Protein AF-A0A932E7Q9-F1 (afdb_monomer_lite)

Foldseek 3Di:
DDDDPPPPVVPPDPPPCPVLVVLLVVVPVVLVVQLVVVLVVQVVVDDDDDDDPPDADFDGSVPSSLVSLLVLCQVQCPDPCSLVVLCVQLVHDSVVSCCRNPVRPDDDDPSSVSSSSSVSSVVVVVVVVVVD

Sequence (132 aa):
MPTQPFMAYYAIMQYHVPAQLKSIDMLIEPLAEAAVLLAQEMRKKERLTRRRRGSTLRPGLETPLWNALRAATIPLLKKRGAKALLARELALDPSRMTDFFVEKRAMPDAERTLELLCWLGSQRQATKGAAK

Secondary structure (DSSP, 8-state):
-----TTGGGTT------HHHHHHHHHHHHHHHHHHHHHHHHHHH-----PPTTPPP-SSTT-HHHHHHHHHHGGGGGSTTHHHHHHHHTT--HHHHHHHHTS------HHHHHHHHHHHHHHHHHHHHTT-

Radius of gyration: 18.71 Å; chains: 1; bounding box: 49×43×52 Å

pLDDT: mean 79.72, std 16.2, range [38.38, 95.25]

Structure (mmCIF, N/CA/C/O backbone):
data_AF-A0A932E7Q9-F1
#
_entry.id   AF-A0A932E7Q9-F1
#
loop_
_atom_site.group_PDB
_atom_site.id
_atom_site.type_symbol
_atom_site.label_atom_id
_atom_site.label_alt_id
_atom_site.label_comp_id
_atom_site.label_asym_id
_atom_site.label_entity_id
_atom_site.label_seq_id
_atom_site.pdbx_PDB_ins_code
_atom_site.Cartn_x
_atom_site.Cartn_y
_atom_site.Cartn_z
_atom_site.occupancy
_atom_site.B_iso_or_equiv
_atom_site.auth_seq_id
_atom_site.auth_comp_id
_atom_site.auth_asym_id
_atom_site.auth_atom_id
_atom_site.pdbx_PDB_model_num
ATOM 1 N N . MET A 1 1 ? -23.520 -28.775 -37.483 1.00 47.69 1 MET A N 1
ATOM 2 C CA . MET A 1 1 ? -22.574 -28.672 -36.352 1.00 47.69 1 MET A CA 1
ATOM 3 C C . MET A 1 1 ? -22.889 -27.385 -35.598 1.00 47.69 1 MET A C 1
ATOM 5 O O . MET A 1 1 ? -22.456 -26.338 -36.063 1.00 47.69 1 MET A O 1
ATOM 9 N N . PRO A 1 2 ? -23.719 -27.397 -34.541 1.00 47.47 2 PRO A N 1
ATOM 10 C CA . PRO A 1 2 ? -24.000 -26.177 -33.800 1.00 47.47 2 PRO A CA 1
ATOM 11 C C . PRO A 1 2 ? -22.822 -25.852 -32.878 1.00 47.47 2 PRO A C 1
ATOM 13 O O . PRO A 1 2 ? -22.348 -26.683 -32.104 1.00 47.47 2 PRO A O 1
ATOM 16 N N . THR A 1 3 ? -22.332 -24.632 -33.040 1.00 51.69 3 THR A N 1
ATOM 17 C CA . THR A 1 3 ? -21.311 -23.954 -32.252 1.00 51.69 3 THR A CA 1
ATOM 18 C C . THR A 1 3 ? -21.714 -23.888 -30.779 1.00 51.69 3 THR A C 1
ATOM 20 O O . THR A 1 3 ? -22.838 -23.541 -30.428 1.00 51.69 3 THR A O 1
ATOM 23 N N . GLN A 1 4 ? -20.756 -24.259 -29.935 1.00 54.19 4 GLN A N 1
ATOM 24 C CA . GLN A 1 4 ? -20.792 -24.310 -28.473 1.00 54.19 4 GLN A CA 1
ATOM 25 C C . GLN A 1 4 ? -21.556 -23.130 -27.816 1.00 54.19 4 GLN A C 1
ATOM 27 O O . GLN A 1 4 ? -21.261 -21.969 -28.118 1.00 54.19 4 GLN A O 1
ATOM 32 N N . PRO A 1 5 ? -22.475 -23.393 -26.865 1.00 52.38 5 PRO A N 1
ATOM 33 C CA . PRO A 1 5 ? -23.264 -22.386 -26.159 1.00 52.38 5 PRO A CA 1
ATOM 34 C C . PRO A 1 5 ? -22.447 -21.771 -25.013 1.00 52.38 5 PRO A C 1
ATOM 36 O O . PRO A 1 5 ? -22.749 -21.964 -23.840 1.00 52.38 5 PRO A O 1
ATOM 39 N N . PHE A 1 6 ? -21.388 -21.022 -25.325 1.00 52.88 6 PHE A N 1
ATOM 40 C CA . PHE A 1 6 ? -20.572 -20.383 -24.280 1.00 52.88 6 PHE A CA 1
ATOM 41 C C . PHE A 1 6 ? -21.292 -19.196 -23.602 1.00 52.88 6 PHE A C 1
ATOM 43 O O . PHE A 1 6 ? -20.939 -18.786 -22.502 1.00 52.88 6 PHE A O 1
ATOM 50 N N . MET A 1 7 ? -22.348 -18.664 -24.227 1.00 48.66 7 MET A N 1
ATOM 51 C CA . MET A 1 7 ? -23.056 -17.465 -23.755 1.00 48.66 7 MET A CA 1
ATOM 52 C C . MET A 1 7 ? -24.163 -17.737 -22.724 1.00 48.66 7 MET A C 1
ATOM 54 O O . MET A 1 7 ? -24.590 -16.813 -22.037 1.00 48.66 7 MET A O 1
ATOM 58 N N . ALA A 1 8 ? -24.613 -18.985 -22.562 1.00 46.25 8 ALA A N 1
ATOM 59 C CA . ALA A 1 8 ? -25.711 -19.308 -21.643 1.00 46.25 8 ALA A CA 1
ATOM 60 C C . ALA A 1 8 ? -25.282 -19.370 -20.162 1.00 46.25 8 ALA A C 1
ATOM 62 O O . ALA A 1 8 ? -26.120 -19.240 -19.273 1.00 46.25 8 ALA A O 1
ATOM 63 N N . TYR A 1 9 ? -23.982 -19.509 -19.877 1.00 47.50 9 TYR A N 1
ATOM 64 C CA . TYR A 1 9 ? -23.472 -19.574 -18.501 1.00 47.50 9 TYR A CA 1
ATOM 65 C C . TYR A 1 9 ? -23.408 -18.213 -17.792 1.00 47.50 9 TYR A C 1
ATOM 67 O O . TYR A 1 9 ? -23.434 -18.169 -16.564 1.00 47.50 9 TYR A O 1
ATOM 75 N N . TYR A 1 10 ? -23.393 -17.099 -18.530 1.00 50.44 10 TYR A N 1
ATOM 76 C CA . TYR A 1 10 ? -23.331 -15.763 -17.925 1.00 50.44 10 TYR A CA 1
ATOM 77 C C . TYR A 1 10 ? -24.675 -15.276 -17.364 1.00 50.44 10 TYR A C 1
ATOM 79 O O . TYR A 1 10 ? -24.692 -14.372 -16.535 1.00 50.44 10 TYR A O 1
ATOM 87 N N . ALA A 1 11 ? -25.795 -15.879 -17.774 1.00 46.38 11 ALA A N 1
ATOM 88 C CA . ALA A 1 11 ? -27.129 -15.435 -17.367 1.00 46.38 11 ALA A CA 1
ATOM 89 C C . ALA A 1 11 ? -27.630 -16.065 -16.050 1.00 46.38 11 ALA A C 1
ATOM 91 O O . ALA A 1 11 ? -28.550 -15.527 -15.440 1.00 46.38 11 ALA A O 1
ATOM 92 N N . ILE A 1 12 ? -27.044 -17.183 -15.598 1.00 43.25 12 ILE A N 1
ATOM 93 C CA . ILE A 1 12 ? -27.556 -17.958 -14.445 1.00 43.25 12 ILE A CA 1
ATOM 94 C C . ILE A 1 12 ? -26.746 -17.726 -13.160 1.00 43.25 12 ILE A C 1
ATOM 96 O O . ILE A 1 12 ? -27.257 -17.925 -12.061 1.00 43.25 12 ILE A O 1
ATOM 100 N N . MET A 1 13 ? -25.519 -17.218 -13.248 1.00 38.38 13 MET A N 1
ATOM 101 C CA . MET A 1 13 ? -24.761 -16.823 -12.063 1.00 38.38 13 MET A CA 1
ATOM 102 C C . MET A 1 13 ? -24.929 -15.322 -11.818 1.00 38.38 13 MET A C 1
ATOM 104 O O . MET A 1 13 ? -24.061 -14.521 -12.166 1.00 38.38 13 MET A O 1
ATOM 108 N N . GLN A 1 14 ? -26.025 -14.927 -11.165 1.00 46.50 14 GLN A N 1
ATOM 109 C CA . GLN A 1 14 ? -26.003 -13.711 -10.348 1.00 46.50 14 GLN A CA 1
ATOM 110 C C . GLN A 1 14 ? -24.991 -13.945 -9.218 1.00 46.50 14 GLN A C 1
ATOM 112 O O . GLN A 1 14 ? -25.355 -14.282 -8.094 1.00 46.50 14 GLN A O 1
ATOM 117 N N . TYR A 1 15 ? -23.697 -13.833 -9.528 1.00 42.47 15 TYR A N 1
ATOM 118 C CA . TYR A 1 15 ? -22.647 -13.846 -8.527 1.00 42.47 15 TYR A CA 1
ATOM 119 C C . TYR A 1 15 ? -22.956 -12.700 -7.575 1.00 42.47 15 TYR A C 1
ATOM 121 O O . TYR A 1 15 ? -22.873 -11.525 -7.944 1.00 42.47 15 TYR A O 1
ATOM 129 N N . HIS A 1 16 ? -23.355 -13.037 -6.351 1.00 46.56 16 HIS A N 1
ATOM 130 C CA . HIS A 1 16 ? -23.413 -12.071 -5.274 1.00 46.56 16 HIS A CA 1
ATOM 131 C C . HIS A 1 16 ? -21.968 -11.681 -4.971 1.00 46.56 16 HIS A C 1
ATOM 133 O O . HIS A 1 16 ? -21.304 -12.297 -4.143 1.00 46.56 16 HIS A O 1
ATOM 139 N N . VAL A 1 17 ? -21.452 -10.715 -5.732 1.00 52.19 17 VAL A N 1
ATOM 140 C CA . VAL A 1 17 ? -20.135 -10.125 -5.528 1.00 52.19 17 VAL A CA 1
ATOM 141 C C . VAL A 1 17 ? -20.131 -9.622 -4.085 1.00 52.19 17 VAL A C 1
ATOM 143 O O . VAL A 1 17 ? -20.920 -8.715 -3.783 1.00 52.19 17 VAL A O 1
ATOM 146 N N . PRO A 1 18 ? -19.310 -10.207 -3.189 1.00 58.41 18 PRO A N 1
ATOM 147 C CA . PRO A 1 18 ? -19.214 -9.749 -1.814 1.00 58.41 18 PRO A CA 1
ATOM 148 C C . PRO A 1 18 ? -18.987 -8.238 -1.826 1.00 58.41 18 PRO A C 1
ATOM 150 O O . PRO A 1 18 ? -18.254 -7.735 -2.682 1.00 58.41 18 PRO A O 1
ATOM 153 N N . ALA A 1 19 ? -19.625 -7.489 -0.925 1.00 62.62 19 ALA A N 1
ATOM 154 C CA . ALA A 1 19 ? -19.535 -6.023 -0.912 1.00 62.62 19 ALA A CA 1
ATOM 155 C C . ALA A 1 19 ? -18.076 -5.513 -0.930 1.00 62.62 19 ALA A C 1
ATOM 157 O O . ALA A 1 19 ? -17.789 -4.443 -1.464 1.00 62.62 19 ALA A O 1
ATOM 158 N N . GLN A 1 20 ? -17.154 -6.328 -0.414 1.00 63.25 20 GLN A N 1
ATOM 159 C CA . GLN A 1 20 ? -15.710 -6.138 -0.423 1.00 63.25 20 GLN A CA 1
ATOM 160 C C . GLN A 1 20 ? -15.115 -6.087 -1.841 1.00 63.25 20 GLN A C 1
ATOM 162 O O . GLN A 1 20 ? -14.244 -5.273 -2.101 1.00 63.25 20 GLN A O 1
ATOM 167 N N . LEU A 1 21 ? -15.597 -6.890 -2.792 1.00 65.81 21 LEU A N 1
ATOM 168 C CA . LEU A 1 21 ? -15.085 -6.876 -4.168 1.00 65.81 21 LEU A CA 1
ATOM 169 C C . LEU A 1 21 ? -15.616 -5.684 -4.978 1.00 65.81 21 LEU A C 1
ATOM 171 O O . LEU A 1 21 ? -14.909 -5.169 -5.841 1.00 65.81 21 LEU A O 1
ATOM 175 N N . LYS A 1 22 ? -16.816 -5.172 -4.663 1.00 70.62 22 LYS A N 1
ATOM 176 C CA . LYS A 1 22 ? -17.330 -3.932 -5.279 1.00 70.62 22 LYS A CA 1
ATOM 177 C C . LYS A 1 22 ? -16.452 -2.722 -4.964 1.00 70.62 22 LYS A C 1
ATOM 179 O O . LYS A 1 22 ? -16.378 -1.793 -5.761 1.00 70.62 22 LYS A O 1
ATOM 184 N N . SER A 1 23 ? -15.792 -2.714 -3.805 1.00 71.75 23 SER A N 1
ATOM 185 C CA . SER A 1 23 ? -14.919 -1.606 -3.424 1.00 71.75 23 SER A CA 1
ATOM 186 C C . SER A 1 23 ? -13.598 -1.604 -4.200 1.00 71.75 23 SER A C 1
ATOM 188 O O . SER A 1 23 ? -13.029 -0.529 -4.380 1.00 71.75 23 SER A O 1
ATOM 190 N N . ILE A 1 24 ? -13.155 -2.757 -4.721 1.00 80.88 24 ILE A N 1
ATOM 191 C CA . ILE A 1 24 ? -11.984 -2.859 -5.605 1.00 80.88 24 ILE A CA 1
ATOM 192 C C . ILE A 1 24 ? -12.265 -2.186 -6.945 1.00 80.88 24 ILE A C 1
ATOM 194 O O . ILE A 1 24 ? -11.445 -1.387 -7.388 1.00 80.88 24 ILE A O 1
ATOM 198 N N . ASP A 1 25 ? -13.411 -2.473 -7.566 1.00 79.19 25 ASP A N 1
ATOM 199 C CA . ASP A 1 25 ? -13.769 -1.965 -8.899 1.00 79.19 25 ASP A CA 1
ATOM 200 C C . ASP A 1 25 ? -13.689 -0.429 -8.965 1.00 79.19 25 ASP A C 1
ATOM 202 O O . ASP A 1 25 ? -13.041 0.150 -9.835 1.00 79.19 25 ASP A O 1
ATOM 206 N N . MET A 1 26 ? -14.186 0.242 -7.919 1.00 82.19 26 MET A N 1
ATOM 207 C CA . MET A 1 26 ? -14.108 1.703 -7.769 1.00 82.19 26 MET A CA 1
ATOM 208 C C . MET A 1 26 ? -12.679 2.267 -7.656 1.00 82.19 26 MET A C 1
ATOM 210 O O . MET A 1 26 ? -12.492 3.486 -7.699 1.00 82.19 26 MET A O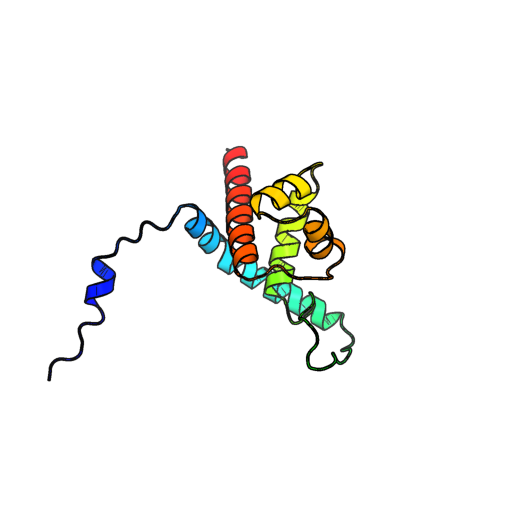 1
ATOM 214 N N . LEU A 1 27 ? -11.675 1.422 -7.418 1.00 85.88 27 LEU A N 1
ATOM 215 C CA . LEU A 1 27 ? -10.278 1.816 -7.249 1.00 85.88 27 LEU A CA 1
ATOM 216 C C . LEU A 1 27 ? -9.402 1.504 -8.459 1.00 85.88 27 LEU A C 1
ATOM 218 O O . LEU A 1 27 ? -8.316 2.077 -8.533 1.00 85.88 27 LEU A O 1
ATOM 222 N N . ILE A 1 28 ? -9.832 0.633 -9.377 1.00 87.31 28 ILE A N 1
ATOM 223 C CA . ILE A 1 28 ? -8.987 0.136 -10.474 1.00 87.31 28 ILE A CA 1
ATOM 224 C C . ILE A 1 28 ? -8.490 1.294 -11.338 1.00 87.31 28 ILE A C 1
ATOM 226 O O . ILE A 1 28 ? -7.285 1.517 -11.442 1.00 87.31 28 ILE A O 1
ATOM 230 N N . GLU A 1 29 ? -9.416 2.059 -11.907 1.00 89.50 29 GLU A N 1
ATOM 231 C CA . GLU A 1 29 ? -9.105 3.168 -12.806 1.00 89.50 29 GLU A CA 1
ATOM 232 C C . GLU A 1 29 ? -8.284 4.285 -12.132 1.00 89.50 29 GLU A C 1
ATOM 234 O O . GLU A 1 29 ? -7.182 4.575 -12.609 1.00 89.50 29 GLU A O 1
ATOM 239 N N . PRO A 1 30 ? -8.676 4.836 -10.962 1.00 90.81 30 PRO A N 1
ATOM 240 C CA . PRO A 1 30 ? -7.884 5.890 -10.325 1.00 90.81 30 PRO A CA 1
ATOM 241 C C . PRO A 1 30 ? -6.506 5.413 -9.839 1.00 90.81 30 PRO A C 1
ATOM 243 O O . PRO A 1 30 ? -5.565 6.208 -9.777 1.00 90.81 30 PRO A O 1
ATOM 246 N N . LEU A 1 31 ? -6.344 4.134 -9.468 1.00 91.94 31 LEU A N 1
ATOM 247 C CA . LEU A 1 31 ? -5.022 3.591 -9.138 1.00 91.94 31 LEU A CA 1
ATOM 248 C C . LEU A 1 31 ? -4.164 3.383 -10.385 1.00 91.94 31 LEU A C 1
ATOM 250 O O . LEU A 1 31 ? -2.958 3.623 -10.315 1.00 91.94 31 LEU A O 1
ATOM 254 N N . ALA A 1 32 ? -4.754 2.962 -11.504 1.00 91.75 32 ALA A N 1
ATOM 255 C CA . ALA A 1 32 ? -4.046 2.810 -12.769 1.00 91.75 32 ALA A CA 1
ATOM 256 C C . ALA A 1 32 ? -3.502 4.159 -13.262 1.00 91.75 32 ALA A C 1
ATOM 258 O O . ALA A 1 32 ? -2.315 4.264 -13.575 1.00 91.75 32 ALA A O 1
ATOM 259 N N . GLU A 1 33 ? -4.320 5.212 -13.234 1.00 93.19 33 GLU A N 1
ATOM 260 C CA . GLU A 1 33 ? -3.889 6.574 -13.572 1.00 93.19 33 GLU A CA 1
ATOM 261 C C . GLU A 1 33 ? -2.749 7.053 -12.664 1.00 93.19 33 GLU A C 1
ATOM 263 O O . GLU A 1 33 ? -1.692 7.479 -13.141 1.00 93.19 33 GLU A O 1
ATOM 268 N N . ALA A 1 34 ? -2.913 6.915 -11.344 1.00 92.25 34 ALA A N 1
ATOM 269 C CA . ALA A 1 34 ? -1.884 7.293 -10.380 1.00 92.25 34 ALA A CA 1
ATOM 270 C C . ALA A 1 34 ? -0.575 6.512 -10.589 1.00 92.25 34 ALA A C 1
ATOM 272 O O . ALA A 1 34 ? 0.516 7.069 -10.444 1.00 92.25 34 ALA A O 1
ATOM 273 N N . ALA A 1 35 ? -0.662 5.232 -10.955 1.00 93.44 35 ALA A N 1
ATOM 274 C CA . ALA A 1 35 ? 0.493 4.392 -11.246 1.00 93.44 35 ALA A CA 1
ATOM 275 C C . ALA A 1 35 ? 1.261 4.881 -12.476 1.00 93.44 35 ALA A C 1
ATOM 277 O O . ALA A 1 35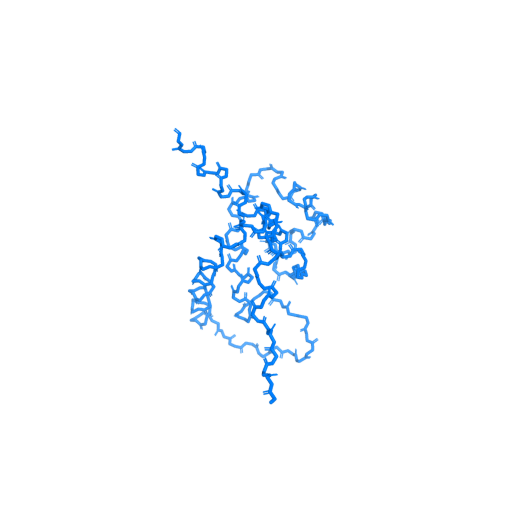 ? 2.491 4.947 -1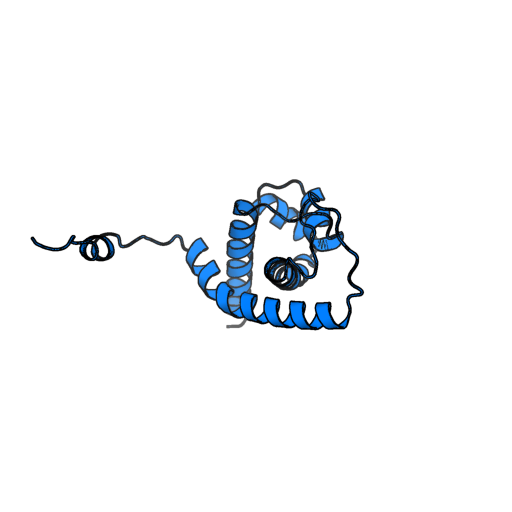2.432 1.00 93.44 35 ALA A O 1
ATOM 278 N N . VAL A 1 36 ? 0.556 5.266 -13.545 1.00 93.00 36 VAL A N 1
ATOM 279 C CA . VAL A 1 36 ? 1.168 5.840 -14.752 1.00 93.00 36 VAL A CA 1
ATOM 280 C C . VAL A 1 36 ? 1.911 7.131 -14.414 1.00 93.00 36 VAL A C 1
ATOM 282 O O . VAL A 1 36 ? 3.085 7.268 -14.763 1.00 93.00 36 VAL A O 1
ATOM 285 N N . LEU A 1 37 ? 1.268 8.048 -13.689 1.00 91.50 37 LEU A N 1
ATOM 286 C CA . LEU A 1 37 ? 1.868 9.330 -13.308 1.00 91.50 37 LEU A CA 1
ATOM 287 C C . LEU A 1 37 ? 3.119 9.137 -12.441 1.00 91.50 37 LEU A C 1
ATOM 289 O O . LEU A 1 37 ? 4.183 9.680 -12.747 1.00 91.50 37 LEU A O 1
ATOM 293 N N . LEU A 1 38 ? 3.033 8.292 -11.411 1.00 90.31 38 LEU A N 1
ATOM 294 C CA . LEU A 1 38 ? 4.174 7.987 -10.546 1.00 90.31 38 LEU A CA 1
ATOM 295 C C . LEU A 1 38 ? 5.319 7.323 -11.316 1.00 90.31 38 LEU A C 1
ATOM 297 O O . LEU A 1 38 ? 6.481 7.658 -11.089 1.00 90.31 38 LEU A O 1
ATOM 301 N N . ALA A 1 39 ? 5.021 6.412 -12.245 1.00 89.12 39 ALA A N 1
ATOM 302 C CA . ALA A 1 39 ? 6.041 5.785 -13.081 1.00 89.12 39 ALA A CA 1
ATOM 303 C C . ALA A 1 39 ? 6.781 6.825 -13.933 1.00 89.12 39 ALA A C 1
ATOM 305 O O . ALA A 1 39 ? 8.010 6.812 -13.998 1.00 89.12 39 ALA A O 1
ATOM 306 N N . GLN A 1 40 ? 6.050 7.755 -14.552 1.00 89.44 40 GLN A N 1
ATOM 307 C CA . GLN A 1 40 ? 6.636 8.838 -15.340 1.00 89.44 40 GLN A CA 1
ATOM 308 C C . GLN A 1 40 ? 7.528 9.747 -14.485 1.00 89.44 40 GLN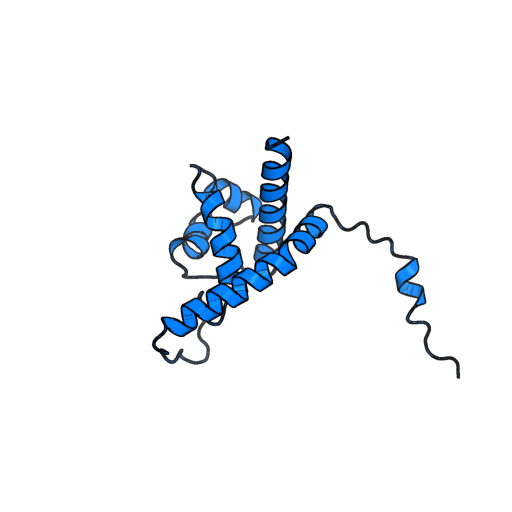 A C 1
ATOM 310 O O . GLN A 1 40 ? 8.635 10.087 -14.902 1.00 89.44 40 GLN A O 1
ATOM 315 N N . GLU A 1 41 ? 7.090 10.112 -13.279 1.00 87.25 41 GLU A N 1
ATOM 316 C CA . GLU A 1 41 ? 7.899 10.907 -12.351 1.00 87.25 41 GLU A CA 1
ATOM 317 C C . GLU A 1 41 ? 9.167 10.182 -11.899 1.00 87.25 41 GLU A C 1
ATOM 319 O O . GLU A 1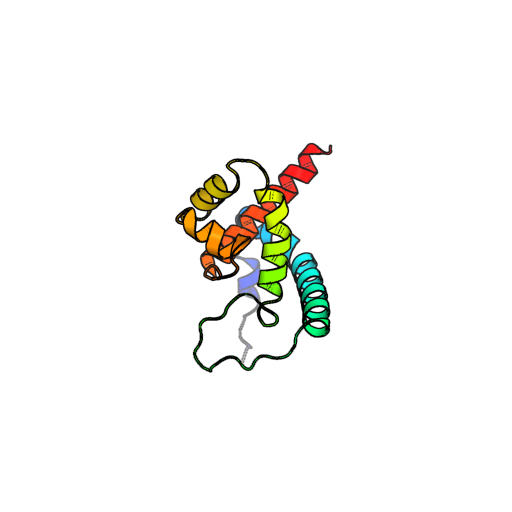 41 ? 10.228 10.799 -11.797 1.00 87.25 41 GLU A O 1
ATOM 324 N N . MET A 1 42 ? 9.076 8.878 -11.633 1.00 83.94 42 MET A N 1
ATOM 325 C CA . MET A 1 42 ? 10.227 8.075 -11.231 1.00 83.94 42 MET A CA 1
ATOM 326 C C . MET A 1 42 ? 11.228 7.913 -12.376 1.00 83.94 42 MET A C 1
ATOM 328 O O . MET A 1 42 ? 12.420 8.094 -12.141 1.00 83.94 42 MET A O 1
ATOM 332 N N . ARG A 1 43 ? 10.771 7.699 -13.621 1.00 84.25 43 ARG A N 1
ATOM 333 C CA . ARG A 1 43 ? 11.653 7.656 -14.807 1.00 84.25 43 ARG A CA 1
ATOM 334 C C . ARG A 1 43 ? 12.478 8.926 -14.966 1.00 84.25 43 ARG A C 1
ATOM 336 O O . ARG A 1 43 ? 13.651 8.842 -15.303 1.00 84.25 43 ARG A O 1
ATOM 343 N N . LYS A 1 44 ? 11.888 10.095 -14.692 1.00 81.94 44 LYS A N 1
ATOM 344 C CA . LYS A 1 44 ? 12.600 11.384 -14.753 1.00 81.94 44 LYS A CA 1
ATOM 345 C C . LYS A 1 44 ? 13.715 11.497 -13.707 1.00 81.94 44 LYS A C 1
ATOM 347 O O . LYS A 1 44 ? 14.646 12.271 -13.898 1.00 81.94 44 LYS A O 1
ATOM 352 N N . LYS A 1 45 ? 13.606 10.765 -12.595 1.00 74.38 45 LYS A N 1
ATOM 353 C CA . LYS A 1 45 ? 14.499 10.863 -11.431 1.00 74.38 45 LYS A CA 1
ATOM 354 C C . LYS A 1 45 ? 15.533 9.738 -11.359 1.00 74.38 45 LYS A C 1
ATOM 356 O O . LYS A 1 45 ? 16.473 9.836 -10.574 1.00 74.38 45 LYS A O 1
ATOM 361 N N . GLU A 1 46 ? 15.365 8.662 -12.121 1.00 67.19 46 GLU A N 1
ATOM 362 C CA . GLU A 1 46 ? 16.144 7.444 -11.918 1.00 67.19 46 GLU A CA 1
ATOM 363 C C . GLU A 1 46 ? 17.396 7.374 -12.800 1.00 67.19 46 GLU A C 1
ATOM 365 O O . GLU A 1 46 ? 17.341 7.377 -14.028 1.00 67.19 46 GLU A O 1
ATOM 370 N N . ARG A 1 47 ? 18.553 7.218 -12.146 1.00 63.16 47 ARG A N 1
ATOM 371 C CA . ARG A 1 47 ? 19.740 6.613 -12.757 1.00 63.16 47 ARG A CA 1
ATOM 372 C C . ARG A 1 47 ? 19.542 5.100 -12.728 1.00 63.16 47 ARG A C 1
ATOM 374 O O . ARG A 1 47 ? 19.541 4.513 -11.648 1.00 63.16 47 ARG A O 1
ATOM 381 N N . LEU A 1 48 ? 19.377 4.479 -13.898 1.00 60.75 48 LEU A N 1
ATOM 382 C CA . LEU A 1 48 ? 19.189 3.032 -14.040 1.00 60.75 48 LEU A CA 1
ATOM 383 C C . LEU A 1 48 ? 20.345 2.271 -13.374 1.00 60.75 48 LEU A C 1
ATOM 385 O O . LEU A 1 48 ? 21.428 2.125 -13.939 1.00 60.75 48 LEU A O 1
ATOM 389 N N . THR A 1 49 ? 20.114 1.756 -12.170 1.00 59.94 49 THR A N 1
ATOM 390 C CA . THR A 1 49 ? 21.005 0.777 -11.550 1.00 59.94 49 THR A CA 1
ATOM 391 C C . THR A 1 49 ? 20.552 -0.605 -12.003 1.00 59.94 49 THR A C 1
ATOM 393 O O . THR A 1 49 ? 19.420 -1.026 -11.767 1.00 59.94 49 THR A O 1
ATOM 396 N N . ARG A 1 50 ? 21.424 -1.316 -12.728 1.00 61.72 50 ARG A N 1
ATOM 397 C CA . ARG A 1 50 ? 21.135 -2.668 -13.226 1.00 61.72 50 ARG A CA 1
ATOM 398 C C . ARG A 1 50 ? 20.864 -3.593 -12.034 1.00 61.72 50 ARG A C 1
ATOM 400 O O . ARG A 1 50 ? 21.770 -3.874 -11.251 1.00 61.72 50 ARG A O 1
ATOM 407 N N . ARG A 1 51 ? 19.628 -4.083 -11.897 1.00 64.19 51 ARG A N 1
ATOM 408 C CA . ARG A 1 51 ? 19.293 -5.111 -10.900 1.00 64.19 51 ARG A CA 1
ATOM 409 C C . ARG A 1 51 ? 19.966 -6.435 -11.276 1.00 64.19 51 ARG A C 1
ATOM 411 O O . ARG A 1 51 ? 20.021 -6.801 -12.451 1.00 64.19 51 ARG A O 1
ATOM 418 N N . ARG A 1 52 ? 20.467 -7.170 -10.279 1.00 67.25 52 ARG A N 1
ATOM 419 C CA . ARG A 1 52 ? 20.921 -8.555 -10.479 1.00 67.25 52 ARG A CA 1
ATOM 420 C C . ARG A 1 52 ? 19.712 -9.427 -10.830 1.00 67.25 52 ARG A C 1
ATOM 422 O O . ARG A 1 52 ? 18.689 -9.361 -10.152 1.00 67.25 52 ARG A O 1
ATOM 429 N N . ARG A 1 53 ? 19.826 -10.242 -11.884 1.00 70.62 53 ARG A N 1
ATOM 430 C CA . ARG A 1 53 ? 18.792 -11.228 -12.245 1.00 70.62 53 ARG A CA 1
ATOM 431 C C . ARG A 1 53 ? 18.540 -12.167 -11.057 1.00 70.62 53 ARG A C 1
ATOM 433 O O . ARG A 1 53 ? 19.487 -12.542 -10.373 1.00 70.62 53 ARG A O 1
ATOM 440 N N . GLY A 1 54 ? 17.275 -12.516 -10.818 1.00 70.50 54 GLY A N 1
ATOM 441 C CA . GLY A 1 54 ? 16.862 -13.394 -9.715 1.00 70.50 54 GLY A CA 1
ATOM 442 C C . GLY A 1 54 ? 16.634 -12.705 -8.362 1.00 70.50 54 GLY A C 1
ATOM 443 O O . GLY A 1 54 ? 16.312 -13.381 -7.393 1.00 70.50 54 GLY A O 1
ATOM 444 N N . SER A 1 55 ? 16.772 -11.377 -8.258 1.00 71.19 55 SER A N 1
ATOM 445 C CA . SER A 1 55 ? 16.439 -10.661 -7.018 1.00 71.19 55 SER A CA 1
ATOM 446 C C . SER A 1 55 ? 14.925 -10.546 -6.810 1.00 71.19 55 SER A C 1
ATOM 448 O O . SER A 1 55 ? 14.212 -10.212 -7.758 1.00 71.19 55 SER A O 1
ATOM 450 N N . THR A 1 56 ? 14.451 -10.700 -5.569 1.00 73.62 56 THR A N 1
ATOM 451 C CA . THR A 1 56 ? 13.060 -10.409 -5.183 1.00 73.62 56 THR A CA 1
ATOM 452 C C . THR A 1 56 ? 12.650 -9.005 -5.625 1.00 73.62 56 THR A C 1
ATOM 454 O O . THR A 1 56 ? 13.392 -8.038 -5.420 1.00 73.62 56 THR A O 1
ATOM 457 N N . LEU A 1 57 ? 11.462 -8.892 -6.224 1.00 76.81 57 LEU A N 1
ATOM 458 C CA . LEU A 1 57 ? 10.921 -7.617 -6.677 1.00 76.81 57 LEU A CA 1
ATOM 459 C C . LEU A 1 57 ? 10.732 -6.682 -5.474 1.00 76.81 57 LEU A C 1
ATOM 461 O O . LEU A 1 57 ? 9.997 -6.990 -4.539 1.00 76.81 57 LEU A O 1
ATOM 465 N N . ARG A 1 58 ? 11.431 -5.543 -5.492 1.00 83.69 58 ARG A N 1
ATOM 466 C CA . ARG A 1 58 ? 11.294 -4.478 -4.491 1.00 83.69 58 ARG A CA 1
ATOM 467 C C . ARG A 1 58 ? 10.591 -3.261 -5.083 1.00 83.69 58 ARG A C 1
ATOM 469 O O . ARG A 1 58 ? 10.810 -2.995 -6.277 1.00 83.69 58 ARG A O 1
ATOM 476 N N . PRO A 1 59 ? 9.852 -2.495 -4.254 1.00 85.94 59 PRO A N 1
ATOM 477 C CA . PRO A 1 59 ? 9.201 -1.264 -4.678 1.00 85.94 59 PRO A CA 1
ATOM 478 C C . PRO A 1 59 ? 10.166 -0.347 -5.438 1.00 85.94 59 PRO A C 1
ATOM 480 O O . PRO A 1 59 ? 11.268 -0.059 -4.970 1.00 85.94 59 PRO A O 1
ATOM 483 N N . GLY A 1 60 ? 9.774 0.078 -6.633 1.00 85.88 60 GLY A N 1
ATOM 484 C CA . GLY A 1 60 ? 10.600 0.860 -7.550 1.00 85.88 60 GLY A CA 1
ATOM 485 C C . GLY A 1 60 ? 9.867 1.135 -8.859 1.00 85.88 60 GLY A C 1
ATOM 486 O O . GLY A 1 60 ? 8.654 0.950 -8.931 1.00 85.88 60 GLY A O 1
ATOM 487 N N . LEU A 1 61 ? 10.585 1.557 -9.898 1.00 84.75 61 LEU A N 1
ATOM 488 C CA . LEU A 1 61 ? 9.982 1.888 -11.194 1.00 84.75 61 LEU A CA 1
ATOM 489 C C . LEU A 1 61 ? 9.165 0.740 -11.807 1.00 84.75 61 LEU A C 1
ATOM 491 O O . LEU A 1 61 ? 8.104 0.977 -12.374 1.00 84.75 61 LEU A O 1
ATOM 495 N N . GLU A 1 62 ? 9.621 -0.496 -11.613 1.00 84.88 62 GLU A N 1
ATOM 496 C CA . GLU A 1 62 ? 8.973 -1.712 -12.125 1.00 84.88 62 GLU A CA 1
ATOM 497 C C . GLU A 1 62 ? 7.711 -2.121 -11.345 1.00 84.88 62 GLU A C 1
ATOM 499 O O . GLU A 1 62 ? 7.065 -3.111 -11.675 1.00 84.88 62 GLU A O 1
ATOM 504 N N . THR A 1 63 ? 7.345 -1.389 -10.288 1.00 89.50 63 THR A N 1
ATOM 505 C CA . THR A 1 63 ? 6.180 -1.700 -9.442 1.00 89.50 63 THR A CA 1
ATOM 506 C C . THR A 1 63 ? 5.209 -0.515 -9.355 1.00 89.50 63 THR A C 1
ATOM 508 O O . THR A 1 63 ? 4.867 -0.080 -8.249 1.00 89.50 63 THR A O 1
ATOM 511 N N . PRO A 1 64 ? 4.765 0.059 -10.488 1.00 91.56 64 PRO A N 1
ATOM 512 C CA . PRO A 1 64 ? 4.041 1.327 -10.491 1.00 91.56 64 PRO A CA 1
ATOM 513 C C . PRO A 1 64 ? 2.684 1.231 -9.781 1.00 91.56 64 PRO A C 1
ATOM 515 O O . PRO A 1 64 ? 2.336 2.119 -9.004 1.00 91.56 64 PRO A O 1
ATOM 518 N N . LEU A 1 65 ? 1.967 0.116 -9.955 1.00 92.62 65 LEU A N 1
ATOM 519 C CA . LEU A 1 65 ? 0.685 -0.137 -9.286 1.00 92.62 65 LEU A CA 1
ATOM 520 C C . LEU A 1 65 ? 0.837 -0.210 -7.765 1.00 92.62 65 LEU A C 1
ATOM 522 O O . LEU A 1 65 ? 0.094 0.435 -7.027 1.00 92.62 65 LEU A O 1
ATOM 526 N N . TRP A 1 66 ? 1.850 -0.934 -7.286 1.00 94.00 66 TRP A N 1
ATOM 527 C CA . TRP A 1 66 ? 2.143 -0.987 -5.856 1.00 94.00 66 TRP A CA 1
ATOM 528 C C . TRP A 1 66 ? 2.527 0.387 -5.302 1.00 94.00 66 TRP A C 1
ATOM 530 O O . TRP A 1 66 ? 2.085 0.762 -4.218 1.00 94.00 66 TRP A O 1
ATOM 540 N N . ASN A 1 67 ? 3.315 1.169 -6.045 1.00 93.56 67 ASN A N 1
ATOM 541 C CA . ASN A 1 67 ? 3.696 2.512 -5.616 1.00 93.56 67 ASN A CA 1
ATOM 542 C C . ASN A 1 67 ? 2.469 3.418 -5.457 1.00 93.56 67 ASN A C 1
ATOM 544 O O . ASN A 1 67 ? 2.379 4.129 -4.454 1.00 93.56 67 ASN A O 1
ATOM 548 N N . ALA A 1 68 ? 1.524 3.358 -6.400 1.00 94.69 68 ALA A N 1
ATOM 549 C CA . ALA A 1 68 ? 0.262 4.091 -6.333 1.00 94.69 68 ALA A CA 1
ATOM 550 C C . ALA A 1 68 ? -0.592 3.654 -5.139 1.00 94.69 68 ALA A C 1
ATOM 552 O O . ALA A 1 68 ? -1.012 4.494 -4.342 1.00 94.69 68 ALA A O 1
ATOM 553 N N . LEU A 1 69 ? -0.776 2.345 -4.954 1.00 95.06 69 LEU A N 1
ATOM 554 C CA . LEU A 1 69 ? -1.528 1.796 -3.826 1.00 95.06 69 LEU A CA 1
ATOM 555 C C . LEU A 1 69 ? -0.912 2.210 -2.484 1.00 95.06 69 LEU A C 1
ATOM 557 O O . LEU A 1 69 ? -1.598 2.719 -1.594 1.00 95.06 69 LEU A O 1
ATOM 561 N N . ARG A 1 70 ? 0.409 2.076 -2.349 1.00 95.25 70 ARG A N 1
ATOM 562 C CA . ARG A 1 70 ? 1.160 2.513 -1.168 1.00 95.25 70 ARG A CA 1
ATOM 563 C C . ARG A 1 70 ? 0.988 4.013 -0.921 1.00 95.25 70 ARG A C 1
ATOM 565 O O . ARG A 1 70 ? 0.758 4.409 0.221 1.00 95.25 70 ARG A O 1
ATOM 572 N N . ALA A 1 71 ? 1.088 4.842 -1.960 1.00 94.00 71 ALA A N 1
ATOM 573 C CA . ALA A 1 71 ? 0.914 6.290 -1.857 1.00 94.00 71 ALA A CA 1
ATOM 574 C C . ALA A 1 71 ? -0.502 6.673 -1.400 1.00 94.00 71 ALA A C 1
ATOM 576 O O . ALA A 1 71 ? -0.642 7.540 -0.542 1.00 94.00 71 ALA A O 1
ATOM 577 N N . ALA A 1 72 ? -1.532 5.983 -1.897 1.00 94.12 72 ALA A N 1
ATOM 578 C CA . ALA A 1 72 ? -2.916 6.180 -1.470 1.00 94.12 72 ALA A CA 1
ATOM 579 C C . ALA A 1 72 ? -3.166 5.725 -0.020 1.00 94.12 72 ALA A C 1
ATOM 581 O O . ALA A 1 72 ? -3.985 6.317 0.682 1.00 94.12 72 ALA A O 1
ATOM 582 N N . THR A 1 73 ? -2.444 4.702 0.447 1.00 94.44 73 THR A N 1
ATOM 583 C CA . THR A 1 73 ? -2.631 4.111 1.783 1.00 94.44 73 THR A CA 1
ATOM 584 C C . THR A 1 73 ? -1.936 4.921 2.884 1.00 94.44 73 THR A C 1
ATOM 586 O O . THR A 1 73 ? -2.505 5.129 3.953 1.00 94.44 73 THR A O 1
ATOM 589 N N . ILE A 1 74 ? -0.712 5.416 2.651 1.00 94.50 74 ILE A N 1
ATOM 590 C CA . ILE A 1 74 ? 0.114 6.094 3.675 1.00 94.50 74 ILE A CA 1
ATOM 591 C C . ILE A 1 74 ? -0.610 7.217 4.440 1.00 94.50 74 ILE A C 1
ATOM 593 O O . ILE A 1 74 ? -0.467 7.258 5.665 1.00 94.50 74 ILE A O 1
ATOM 597 N N . PRO A 1 75 ? -1.379 8.119 3.797 1.00 93.62 75 PRO A N 1
ATOM 598 C CA . PRO A 1 75 ? -2.102 9.174 4.504 1.00 93.62 75 PRO A CA 1
ATOM 599 C C . PRO A 1 75 ? -3.052 8.642 5.583 1.00 93.62 75 PRO A C 1
ATOM 601 O O . PRO A 1 75 ? -3.131 9.226 6.662 1.00 93.62 75 PRO A O 1
ATOM 604 N N . LEU A 1 76 ? -3.702 7.503 5.328 1.00 91.75 76 LEU A N 1
ATOM 605 C CA . LEU A 1 76 ? -4.643 6.860 6.251 1.00 91.75 76 LEU A CA 1
ATOM 606 C C . LEU A 1 76 ? -3.932 6.210 7.449 1.00 91.75 76 LEU A C 1
ATOM 608 O O . LEU A 1 76 ? -4.522 6.033 8.512 1.00 91.75 76 LEU A O 1
ATOM 612 N N . LEU A 1 77 ? -2.638 5.907 7.312 1.00 92.69 77 LEU A N 1
ATOM 613 C CA . LEU A 1 77 ? -1.821 5.279 8.354 1.00 92.69 77 LEU A CA 1
ATOM 614 C C . LEU A 1 77 ? -1.154 6.276 9.309 1.00 92.69 77 LEU A C 1
ATOM 616 O O . LEU A 1 77 ? -0.432 5.856 10.215 1.00 92.69 77 LEU A O 1
ATOM 620 N N . LYS A 1 78 ? -1.370 7.585 9.124 1.00 90.00 78 LYS A N 1
ATOM 621 C CA . LYS A 1 78 ? -0.796 8.630 9.989 1.00 90.00 78 LYS A CA 1
ATOM 622 C C . LYS A 1 78 ? -1.414 8.651 11.388 1.00 90.00 78 LYS A C 1
ATOM 624 O O . LYS A 1 78 ? -0.749 9.056 12.339 1.00 90.00 78 LYS A O 1
ATOM 629 N N . LYS A 1 79 ? -2.671 8.219 11.532 1.00 89.06 79 LYS A N 1
ATOM 630 C CA . LYS A 1 79 ? -3.352 8.172 12.833 1.00 89.06 79 LYS A CA 1
ATOM 631 C C . LYS A 1 79 ? -2.680 7.138 13.742 1.00 89.06 79 LYS A C 1
ATOM 633 O O . LYS A 1 79 ? -2.383 6.020 13.314 1.00 89.06 79 LYS A O 1
ATOM 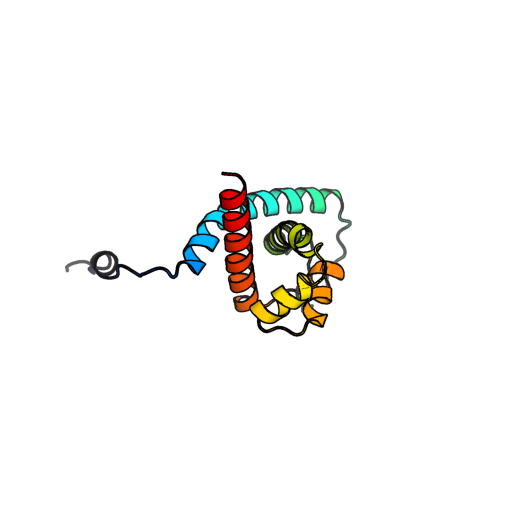638 N N . ARG A 1 80 ? -2.460 7.493 15.015 1.00 88.38 80 ARG A N 1
ATOM 639 C CA . ARG A 1 80 ? -1.873 6.584 16.014 1.00 88.38 80 ARG A CA 1
ATOM 640 C C . ARG A 1 80 ? -2.669 5.274 16.056 1.00 88.38 80 ARG A C 1
ATOM 642 O O . ARG A 1 80 ? -3.892 5.295 16.131 1.00 88.38 80 ARG A O 1
ATOM 649 N N . GLY A 1 81 ? -1.966 4.145 15.979 1.00 87.88 81 GLY A N 1
ATOM 650 C CA . GLY A 1 81 ? -2.569 2.808 15.997 1.00 87.88 81 GLY A CA 1
ATOM 651 C C . GLY A 1 81 ? -3.109 2.302 14.652 1.00 87.88 81 GLY A C 1
ATOM 652 O O . GLY A 1 81 ? -3.310 1.099 14.523 1.00 87.88 81 GLY A O 1
ATOM 653 N N . ALA A 1 82 ? -3.257 3.148 13.623 1.00 90.62 82 ALA A N 1
ATOM 654 C CA . ALA A 1 82 ? -3.823 2.737 12.331 1.00 90.62 82 ALA A CA 1
ATOM 655 C C . ALA A 1 82 ? -3.022 1.614 11.651 1.00 90.62 82 ALA A C 1
ATOM 657 O O . ALA A 1 82 ? -3.604 0.690 11.095 1.00 90.62 82 ALA A O 1
ATOM 658 N N . LYS A 1 83 ? -1.686 1.640 11.760 1.00 91.94 83 LYS A N 1
ATOM 659 C CA . LYS A 1 83 ? -0.825 0.560 11.249 1.00 91.94 83 LYS A CA 1
ATOM 660 C C . LYS A 1 83 ? -1.074 -0.779 11.945 1.00 91.94 83 LYS A C 1
ATOM 662 O O . LYS A 1 83 ? -1.101 -1.800 11.276 1.00 91.94 83 LYS A O 1
ATOM 667 N N . ALA A 1 84 ? -1.245 -0.769 13.267 1.00 90.69 84 ALA A N 1
ATOM 668 C CA . ALA A 1 84 ? -1.480 -1.987 14.041 1.00 90.69 84 ALA A CA 1
ATOM 669 C C . ALA A 1 84 ? -2.873 -2.567 13.765 1.00 90.69 84 ALA A C 1
ATOM 671 O O . ALA A 1 84 ? -3.028 -3.781 13.700 1.00 90.69 84 ALA A O 1
ATOM 672 N N . LEU A 1 85 ? -3.870 -1.702 13.563 1.00 90.19 85 LEU A N 1
ATOM 673 C CA . LEU A 1 85 ? -5.204 -2.120 13.138 1.00 90.19 85 LEU A CA 1
ATOM 674 C C . LEU A 1 85 ? -5.163 -2.734 11.738 1.00 90.19 85 LEU A C 1
ATOM 676 O O . LEU A 1 85 ? -5.609 -3.860 11.575 1.00 90.19 85 LEU A O 1
ATOM 680 N N . LEU A 1 86 ? -4.538 -2.065 10.764 1.00 92.62 86 LEU A N 1
ATOM 681 C CA . LEU A 1 86 ? -4.403 -2.619 9.416 1.00 92.62 86 LEU A CA 1
ATOM 682 C C . LEU A 1 86 ? -3.622 -3.945 9.406 1.00 92.62 86 LEU A C 1
ATOM 684 O O . LEU A 1 86 ? -3.994 -4.856 8.683 1.00 92.62 86 LEU A O 1
ATOM 688 N N . ALA A 1 87 ? -2.584 -4.091 10.235 1.00 91.94 87 ALA A N 1
ATOM 689 C CA . ALA A 1 87 ? -1.869 -5.362 10.369 1.00 91.94 87 ALA A CA 1
ATOM 690 C C . ALA A 1 87 ? -2.798 -6.508 10.809 1.00 91.94 87 ALA A C 1
ATOM 692 O O . ALA A 1 87 ? -2.717 -7.603 10.263 1.00 91.94 87 ALA A O 1
ATOM 693 N N . ARG A 1 88 ? -3.707 -6.244 11.758 1.00 89.56 88 ARG A N 1
ATOM 694 C CA . ARG A 1 88 ? -4.703 -7.224 12.218 1.00 89.56 88 ARG A CA 1
ATOM 695 C C . ARG A 1 88 ? -5.706 -7.575 11.122 1.00 89.56 88 ARG A C 1
ATOM 697 O O . ARG A 1 88 ? -5.974 -8.754 10.937 1.00 89.56 88 ARG A O 1
ATOM 704 N N . GLU A 1 89 ? -6.200 -6.576 10.392 1.00 88.62 89 GLU A N 1
ATOM 705 C CA . GLU A 1 89 ? -7.131 -6.774 9.267 1.00 88.62 89 GLU A CA 1
ATOM 706 C C . GLU A 1 89 ? -6.516 -7.635 8.156 1.00 88.62 89 GLU A C 1
ATOM 708 O O . GLU A 1 89 ? -7.182 -8.498 7.603 1.00 88.62 89 GLU A O 1
ATOM 713 N N . LEU A 1 90 ? -5.227 -7.439 7.862 1.00 89.06 90 LEU A N 1
ATOM 714 C CA . LEU A 1 90 ? -4.501 -8.217 6.852 1.00 89.06 90 LEU A CA 1
ATOM 715 C C . LEU A 1 90 ? -3.937 -9.542 7.395 1.00 89.06 90 LEU A C 1
ATOM 717 O O . LEU A 1 90 ? -3.233 -10.243 6.674 1.00 89.06 90 LEU A O 1
ATOM 721 N N . ALA A 1 91 ? -4.170 -9.870 8.672 1.00 89.94 91 ALA A N 1
ATOM 722 C CA . ALA A 1 91 ? -3.572 -11.020 9.356 1.00 89.94 91 ALA A CA 1
ATOM 723 C C . ALA A 1 91 ? -2.032 -11.099 9.205 1.00 89.94 91 ALA A C 1
ATOM 725 O O . ALA A 1 91 ? -1.458 -12.160 8.950 1.00 89.94 91 ALA A O 1
ATOM 726 N N . LEU A 1 92 ? -1.354 -9.958 9.362 1.00 91.62 92 LEU A N 1
ATOM 727 C CA . LEU A 1 92 ? 0.098 -9.812 9.254 1.00 91.62 92 LEU A CA 1
ATOM 728 C C . LEU A 1 92 ? 0.731 -9.366 10.573 1.00 91.62 92 LEU A C 1
ATOM 730 O O . LEU A 1 92 ? 0.128 -8.657 11.379 1.00 91.62 92 LEU A O 1
ATOM 734 N N . ASP A 1 93 ? 2.007 -9.714 10.754 1.00 90.88 93 ASP A N 1
ATOM 735 C CA . ASP A 1 93 ? 2.803 -9.163 11.848 1.00 90.88 93 ASP A CA 1
ATOM 736 C C . ASP A 1 93 ? 2.968 -7.632 11.682 1.00 90.88 93 ASP A C 1
ATOM 738 O O . ASP A 1 93 ? 3.291 -7.169 10.580 1.00 90.88 93 ASP A O 1
ATOM 742 N N . PRO A 1 94 ? 2.796 -6.819 12.745 1.00 87.12 94 PRO A N 1
ATOM 743 C CA . PRO A 1 94 ? 2.927 -5.364 12.664 1.00 87.12 94 PRO A CA 1
ATOM 744 C C . PRO A 1 94 ? 4.262 -4.867 12.090 1.00 87.12 94 PRO A C 1
ATOM 746 O O . PRO A 1 94 ? 4.296 -3.794 11.483 1.00 87.12 94 PRO A O 1
ATOM 749 N N . SER A 1 95 ? 5.354 -5.624 12.235 1.00 89.81 95 SER A N 1
ATOM 750 C CA . SER A 1 95 ? 6.655 -5.290 11.640 1.00 89.81 95 SER A CA 1
ATOM 751 C C . SER A 1 95 ? 6.606 -5.253 10.109 1.00 89.81 95 SER A C 1
ATOM 753 O O . SER A 1 95 ? 7.211 -4.365 9.501 1.00 89.81 95 SER A O 1
ATOM 755 N N . ARG A 1 96 ? 5.791 -6.110 9.475 1.00 92.00 96 ARG A N 1
ATOM 756 C CA . ARG A 1 96 ? 5.605 -6.139 8.012 1.00 92.00 96 ARG A CA 1
ATOM 757 C C . ARG A 1 96 ? 5.038 -4.832 7.474 1.00 92.00 96 ARG A C 1
ATOM 759 O O . ARG A 1 96 ? 5.388 -4.406 6.377 1.00 92.00 96 ARG A O 1
ATOM 766 N N . MET A 1 97 ? 4.229 -4.131 8.266 1.00 92.81 97 MET A N 1
ATOM 767 C CA . MET A 1 97 ? 3.695 -2.822 7.881 1.00 92.81 97 MET A CA 1
ATOM 768 C C . MET A 1 97 ? 4.802 -1.783 7.706 1.00 92.81 97 MET A C 1
ATOM 770 O O . MET A 1 97 ? 4.724 -0.918 6.830 1.00 92.81 97 MET A O 1
ATOM 774 N N . THR A 1 98 ? 5.847 -1.860 8.527 1.00 91.50 98 THR A N 1
ATOM 775 C CA . THR A 1 98 ? 7.022 -0.998 8.393 1.00 91.50 98 THR A CA 1
ATOM 776 C C . THR A 1 98 ? 7.798 -1.356 7.128 1.00 91.50 98 THR A C 1
ATOM 778 O O . THR A 1 98 ? 8.112 -0.453 6.349 1.00 91.50 98 THR A O 1
ATOM 781 N N . ASP A 1 99 ? 7.998 -2.647 6.845 1.00 92.81 99 ASP A N 1
ATOM 782 C CA . ASP A 1 99 ? 8.666 -3.111 5.620 1.00 92.81 99 ASP A CA 1
ATOM 783 C C . ASP A 1 99 ? 7.972 -2.619 4.341 1.00 92.81 99 ASP A C 1
ATOM 785 O O . ASP A 1 99 ? 8.635 -2.165 3.402 1.00 92.81 99 ASP A O 1
ATOM 789 N N . PHE A 1 100 ? 6.639 -2.678 4.310 1.00 93.06 100 PHE A N 1
ATOM 790 C CA . PHE A 1 100 ? 5.829 -2.316 3.146 1.00 93.06 100 PHE A CA 1
ATOM 791 C C . PHE A 1 100 ? 5.686 -0.797 2.981 1.00 93.06 100 PHE A C 1
ATOM 793 O O . PHE A 1 100 ? 5.954 -0.234 1.913 1.00 93.06 100 PHE A O 1
ATOM 800 N N . PHE A 1 101 ? 5.264 -0.101 4.039 1.00 93.38 101 PHE A N 1
ATOM 801 C CA . PHE A 1 101 ? 4.818 1.292 3.941 1.00 93.38 101 PHE A CA 1
ATOM 802 C C . PHE A 1 101 ? 5.879 2.311 4.343 1.00 93.38 101 PHE A C 1
ATOM 804 O O . PHE A 1 101 ? 5.767 3.464 3.937 1.00 93.38 101 PHE A O 1
ATOM 811 N N . VAL A 1 102 ? 6.926 1.929 5.076 1.00 90.38 102 VAL A N 1
ATOM 812 C CA . VAL A 1 102 ? 7.991 2.854 5.504 1.00 90.38 102 VAL A CA 1
ATOM 813 C C . VAL A 1 102 ? 9.271 2.564 4.734 1.00 90.38 102 VAL A C 1
ATOM 815 O O . VAL A 1 102 ? 9.688 3.379 3.915 1.00 90.38 102 VAL A O 1
ATOM 818 N N . GLU A 1 103 ? 9.819 1.369 4.924 1.00 89.06 103 GLU A N 1
ATOM 819 C CA . GLU A 1 103 ? 11.167 0.991 4.496 1.00 89.06 103 GLU A CA 1
ATOM 820 C C . GLU A 1 103 ? 11.263 0.600 3.016 1.00 89.06 103 GLU A C 1
ATOM 822 O O . GLU A 1 103 ? 12.359 0.551 2.464 1.00 89.06 103 GLU A O 1
ATOM 827 N N . LYS A 1 104 ? 10.130 0.306 2.359 1.00 88.81 104 LYS A N 1
ATOM 828 C CA . LYS A 1 104 ? 10.077 -0.175 0.963 1.00 88.81 104 LYS A CA 1
ATOM 829 C C . LYS A 1 104 ? 10.964 -1.414 0.736 1.00 88.81 104 LYS A C 1
ATOM 831 O O . LYS A 1 104 ? 11.558 -1.579 -0.329 1.00 88.81 104 LYS A O 1
ATOM 836 N N . ARG A 1 105 ? 11.075 -2.286 1.743 1.00 88.38 105 ARG A N 1
ATOM 837 C CA . ARG A 1 105 ? 11.926 -3.491 1.705 1.00 88.38 105 ARG A CA 1
ATOM 838 C C . ARG A 1 105 ? 11.231 -4.679 1.056 1.00 88.38 105 ARG A C 1
ATOM 840 O O . ARG A 1 105 ? 11.912 -5.533 0.489 1.00 88.38 105 ARG A O 1
ATOM 847 N N . ALA A 1 106 ? 9.904 -4.712 1.122 1.00 89.06 106 ALA A N 1
ATOM 848 C CA . ALA A 1 106 ? 9.089 -5.814 0.639 1.00 89.06 106 ALA A CA 1
ATOM 849 C C . ALA A 1 106 ? 7.764 -5.321 0.042 1.00 89.06 106 ALA A C 1
ATOM 851 O O . ALA A 1 106 ? 7.370 -4.164 0.218 1.00 89.06 106 ALA A O 1
ATOM 852 N N . MET A 1 107 ? 7.097 -6.227 -0.665 1.00 90.81 107 MET A N 1
ATOM 853 C CA . MET A 1 107 ? 5.724 -6.084 -1.136 1.00 90.81 107 MET A CA 1
ATOM 854 C C . MET A 1 107 ? 4.879 -7.202 -0.516 1.00 90.81 107 MET A C 1
ATOM 856 O O . MET A 1 107 ? 5.417 -8.295 -0.310 1.00 90.81 107 MET A O 1
ATOM 860 N N . PRO A 1 108 ? 3.597 -6.948 -0.211 1.00 91.25 108 PRO A N 1
ATOM 861 C CA . PRO A 1 108 ? 2.665 -8.015 0.126 1.00 91.25 108 PRO A CA 1
ATOM 862 C C . PRO A 1 108 ? 2.492 -8.975 -1.057 1.00 91.25 108 PRO A C 1
ATOM 864 O O . PRO A 1 108 ? 2.715 -8.606 -2.214 1.00 91.25 108 PRO A O 1
ATOM 867 N N . ASP A 1 109 ? 2.089 -10.208 -0.762 1.00 90.81 109 ASP A N 1
ATOM 868 C CA . ASP A 1 109 ? 1.636 -11.147 -1.786 1.00 90.81 109 ASP A CA 1
ATOM 869 C C . ASP A 1 109 ? 0.306 -10.691 -2.421 1.00 90.81 109 ASP A C 1
ATOM 871 O O . ASP A 1 109 ? -0.284 -9.672 -2.042 1.00 90.81 109 ASP A O 1
ATOM 875 N N . ALA A 1 110 ? -0.149 -11.430 -3.434 1.00 89.88 110 ALA A N 1
ATOM 876 C CA . ALA A 1 110 ? -1.350 -11.083 -4.184 1.00 89.88 110 ALA A CA 1
ATOM 877 C C . ALA A 1 110 ? -2.612 -11.059 -3.304 1.00 89.88 110 ALA A C 1
ATOM 879 O O . ALA A 1 110 ? -3.383 -10.107 -3.401 1.00 89.88 110 ALA A O 1
ATOM 880 N N . GLU A 1 111 ? -2.783 -12.039 -2.414 1.00 90.06 111 GLU A N 1
ATOM 881 C CA . GLU A 1 111 ? -3.940 -12.140 -1.515 1.00 90.06 111 GLU A CA 1
ATOM 882 C C . GLU A 1 111 ? -4.004 -10.909 -0.604 1.00 90.06 111 GLU A C 1
ATOM 884 O O . GLU A 1 111 ? -4.980 -10.157 -0.605 1.00 90.06 111 GLU A O 1
ATOM 889 N N . ARG A 1 112 ? -2.896 -10.611 0.088 1.00 92.62 112 ARG A N 1
ATOM 890 C CA . ARG A 1 112 ? -2.805 -9.456 0.997 1.00 92.62 112 ARG A CA 1
ATOM 891 C C . ARG A 1 112 ? -2.924 -8.123 0.268 1.00 92.62 112 ARG A C 1
ATOM 893 O O . ARG A 1 112 ? -3.369 -7.134 0.849 1.00 92.62 112 ARG A O 1
ATOM 900 N N . THR A 1 113 ? -2.552 -8.077 -1.010 1.00 92.69 113 THR A N 1
ATOM 901 C CA . THR A 1 113 ? -2.765 -6.897 -1.857 1.00 92.69 113 THR A CA 1
ATOM 902 C C . THR A 1 113 ? -4.247 -6.689 -2.164 1.00 92.69 113 THR A C 1
ATOM 904 O O . THR A 1 113 ? -4.721 -5.553 -2.103 1.00 92.69 113 THR A O 1
ATOM 907 N N . LEU A 1 114 ? -4.993 -7.756 -2.461 1.00 91.06 114 LEU A N 1
ATOM 908 C CA . LEU A 1 114 ? -6.437 -7.683 -2.696 1.00 91.06 114 LEU A CA 1
ATOM 909 C C . LEU A 1 114 ? -7.187 -7.265 -1.428 1.00 91.06 114 LEU A C 1
ATOM 911 O O . LEU A 1 114 ? -8.026 -6.368 -1.479 1.00 91.06 114 LEU A O 1
ATOM 915 N N . GLU A 1 115 ? -6.829 -7.823 -0.274 1.00 91.62 115 GLU A N 1
ATOM 916 C CA . GLU A 1 115 ? -7.394 -7.413 1.017 1.00 91.62 115 GLU A CA 1
ATOM 917 C C . GLU A 1 115 ? -7.112 -5.936 1.331 1.00 91.62 115 GLU A C 1
ATOM 919 O O . GLU A 1 115 ? -7.997 -5.205 1.783 1.00 91.62 115 GLU A O 1
ATOM 924 N N . LEU A 1 116 ? -5.902 -5.454 1.027 1.00 92.81 116 LEU A N 1
ATOM 925 C CA . LEU A 1 116 ? -5.548 -4.044 1.175 1.00 92.81 116 LEU A CA 1
ATOM 926 C C . LEU A 1 116 ? -6.385 -3.135 0.262 1.00 92.81 116 LEU A C 1
ATOM 928 O O . LEU A 1 116 ? -6.774 -2.043 0.682 1.00 92.81 116 LEU A O 1
ATOM 932 N N . LEU A 1 117 ? -6.674 -3.565 -0.969 1.00 92.44 117 LEU A N 1
ATOM 933 C CA . LEU A 1 117 ? -7.554 -2.836 -1.887 1.00 92.44 117 LEU A CA 1
ATOM 934 C C . LEU A 1 117 ? -8.981 -2.758 -1.340 1.00 92.44 117 LEU A C 1
ATOM 936 O O . LEU A 1 117 ? -9.547 -1.663 -1.285 1.00 92.44 117 LEU A O 1
ATOM 940 N N . CYS A 1 118 ? -9.525 -3.879 -0.860 1.00 90.25 118 CYS A N 1
ATOM 941 C CA . CYS A 1 118 ? -10.828 -3.920 -0.197 1.00 90.25 118 CYS A CA 1
ATOM 942 C C . CYS A 1 118 ? -10.881 -2.935 0.978 1.00 90.25 118 CYS A C 1
ATOM 944 O O . CYS A 1 118 ? -11.810 -2.128 1.082 1.00 90.25 118 CYS A O 1
ATOM 946 N N . TRP A 1 119 ? -9.860 -2.967 1.841 1.00 90.75 119 TRP A N 1
ATOM 947 C CA . TRP A 1 119 ? -9.746 -2.073 2.990 1.00 90.75 119 TRP A CA 1
ATOM 948 C C . TRP A 1 119 ? -9.704 -0.603 2.563 1.00 90.75 119 TRP A C 1
ATOM 950 O O . TRP A 1 119 ? -10.472 0.209 3.081 1.00 90.75 119 TRP A O 1
ATOM 960 N N . LEU A 1 120 ? -8.860 -0.252 1.587 1.00 91.56 120 LEU A N 1
ATOM 961 C CA . LEU A 1 120 ? -8.733 1.118 1.083 1.00 91.56 120 LEU A CA 1
ATOM 962 C C . LEU A 1 120 ? -10.060 1.635 0.510 1.00 91.56 120 LEU A C 1
ATOM 964 O O . LEU A 1 120 ? -10.421 2.797 0.724 1.00 91.56 120 LEU A O 1
ATOM 968 N N . GLY A 1 121 ? -10.798 0.774 -0.190 1.00 89.12 121 GLY A N 1
ATOM 969 C CA . GLY A 1 121 ? -12.114 1.089 -0.735 1.00 89.12 121 GLY A CA 1
ATOM 970 C C . GLY A 1 121 ? -13.121 1.407 0.370 1.00 89.12 121 GLY A C 1
ATOM 971 O O . GLY A 1 121 ? -13.808 2.429 0.301 1.00 89.12 121 GLY A O 1
ATOM 972 N N . SER A 1 122 ? -13.138 0.606 1.436 1.00 86.56 122 SER A N 1
ATOM 973 C CA . SER A 1 122 ? -13.981 0.834 2.617 1.00 86.56 122 SER A CA 1
ATOM 974 C C . SER A 1 122 ? -13.643 2.144 3.337 1.00 86.56 122 SER A C 1
ATOM 976 O O . SER A 1 122 ? -14.548 2.904 3.684 1.00 86.56 122 SER A O 1
ATOM 978 N N . GLN A 1 123 ? -12.354 2.473 3.500 1.00 87.50 123 GLN A N 1
ATOM 979 C CA . GLN A 1 123 ? -11.936 3.745 4.110 1.00 87.50 123 GLN A CA 1
ATOM 980 C C . GLN A 1 123 ? -12.430 4.954 3.302 1.00 87.50 123 GLN A C 1
ATOM 982 O O . GLN A 1 123 ? -12.918 5.930 3.869 1.00 87.50 123 GLN A O 1
ATOM 987 N N . ARG A 1 124 ? -12.358 4.883 1.967 1.00 83.94 124 ARG A N 1
ATOM 988 C CA . ARG A 1 124 ? -12.830 5.958 1.080 1.00 83.94 124 ARG A CA 1
ATOM 989 C C . ARG A 1 124 ? -14.347 6.137 1.120 1.00 83.94 124 ARG A C 1
ATOM 991 O O . ARG A 1 124 ? -14.831 7.269 1.060 1.00 83.94 124 ARG A O 1
ATOM 998 N N . GLN A 1 125 ? -15.102 5.049 1.243 1.00 80.31 125 GLN A N 1
ATOM 999 C CA . GLN A 1 125 ? -16.556 5.116 1.405 1.00 80.31 125 GLN A CA 1
ATOM 1000 C C . GLN A 1 125 ? -16.939 5.747 2.748 1.00 80.31 125 GLN A C 1
ATOM 1002 O O . GLN A 1 125 ? -17.780 6.644 2.771 1.00 80.31 125 GLN A O 1
ATOM 1007 N N . ALA A 1 126 ? -16.255 5.376 3.835 1.00 78.56 126 ALA A N 1
ATOM 1008 C CA . ALA A 1 126 ? -16.461 5.986 5.148 1.00 78.56 126 ALA A CA 1
ATOM 1009 C C . ALA A 1 126 ? -16.203 7.504 5.122 1.00 78.56 126 ALA A C 1
ATOM 1011 O O . ALA A 1 126 ? -17.003 8.274 5.652 1.00 78.56 126 ALA A O 1
ATOM 1012 N N . THR A 1 127 ? -15.146 7.959 4.436 1.00 72.06 127 THR A N 1
ATOM 1013 C CA . THR A 1 127 ? -14.879 9.402 4.290 1.00 72.06 127 THR A CA 1
ATOM 1014 C C . THR A 1 127 ? -15.930 10.137 3.458 1.00 72.06 127 THR A C 1
ATOM 1016 O O . THR A 1 127 ? -16.232 11.285 3.762 1.00 72.06 127 THR A O 1
ATOM 1019 N N . LYS A 1 128 ? -16.512 9.498 2.431 1.00 68.81 128 LYS A N 1
ATOM 1020 C CA . LYS A 1 128 ? -17.589 10.102 1.624 1.00 68.81 128 LYS A CA 1
ATOM 1021 C C . LYS A 1 128 ? -18.908 10.193 2.397 1.00 68.81 128 LYS A C 1
ATOM 1023 O O . LYS A 1 128 ? -19.634 11.162 2.221 1.00 68.81 128 LYS A O 1
ATOM 1028 N N . GLY A 1 129 ? -19.208 9.207 3.244 1.00 61.22 129 GLY A N 1
ATOM 1029 C CA . GLY A 1 129 ? -20.407 9.202 4.086 1.00 61.22 129 GLY A CA 1
ATOM 1030 C C . GLY A 1 129 ? -20.361 10.212 5.236 1.00 61.22 129 GLY A C 1
ATOM 1031 O O . GLY A 1 129 ? -21.399 10.734 5.608 1.00 61.22 129 GLY A O 1
ATOM 1032 N N . ALA A 1 130 ? -19.172 10.524 5.762 1.00 57.31 130 ALA A N 1
ATOM 1033 C CA . ALA A 1 130 ? -18.992 11.490 6.851 1.00 57.31 130 ALA A CA 1
ATOM 1034 C C . ALA A 1 130 ? -19.050 12.969 6.413 1.00 57.31 130 ALA A C 1
ATOM 1036 O O . ALA A 1 130 ? -19.065 13.854 7.263 1.00 57.31 130 ALA A O 1
ATOM 1037 N N . ALA A 1 131 ? -19.038 13.244 5.105 1.00 52.19 131 ALA A N 1
ATOM 1038 C CA . ALA A 1 131 ? -19.100 14.592 4.531 1.00 52.19 131 ALA A CA 1
ATOM 1039 C C . ALA A 1 131 ? -20.519 14.996 4.077 1.00 52.19 131 ALA A C 1
ATOM 1041 O O . ALA A 1 131 ? -20.671 15.968 3.337 1.00 52.19 131 ALA A O 1
ATOM 1042 N N . LYS A 1 132 ? -21.538 14.229 4.475 1.00 41.28 132 LYS A N 1
ATOM 1043 C CA . LYS A 1 132 ? -22.951 14.425 4.149 1.00 41.28 132 LYS A CA 1
ATOM 1044 C C . LYS A 1 132 ? -23.752 14.582 5.434 1.00 41.28 132 LYS A C 1
ATOM 1046 O O . LYS A 1 132 ? -24.718 15.370 5.399 1.00 41.28 132 LYS A O 1
#